Protein AF-W2T3X3-F1 (afdb_monomer_lite)

Radius of gyration: 41.33 Å; chains: 1; bounding box: 92×18×122 Å

pLDDT: mean 85.32, std 13.9, range [44.28, 96.5]

InterPro domains:
  IPR005024 Snf7 family [PF03357] (7-124)
  IPR005024 Snf7 family [PTHR22761] (6-124)

Foldseek 3Di:
DLVVVLVVLVVVLVVLVVVLVVLVVVLVVLVVVLVVCVVVVNNVSSVVSVVVSVVSVVVSVVSVVVSVVSVVVSVVSVVVVVVVVVVVVVVVVVVVVVVVVVVVVVVVVVVVVVVVVVVVVCVVVPPDPPPDDDD

Structure (mmCIF, N/CA/C/O backbone):
data_AF-W2T3X3-F1
#
_entry.id   AF-W2T3X3-F1
#
loop_
_atom_site.group_PDB
_atom_site.id
_atom_site.type_symbol
_atom_site.label_atom_id
_atom_site.label_alt_id
_atom_site.label_comp_id
_atom_site.label_asym_id
_atom_site.label_entity_id
_atom_site.label_seq_id
_atom_site.pdbx_PDB_ins_code
_atom_site.Cartn_x
_atom_site.Cartn_y
_atom_site.Cartn_z
_atom_site.occupancy
_atom_site.B_iso_or_equiv
_atom_site.auth_seq_id
_atom_site.auth_comp_id
_atom_site.auth_asym_id
_atom_site.auth_atom_id
_atom_site.pdbx_PDB_model_num
ATOM 1 N N . MET A 1 1 ? 2.014 8.362 -21.544 1.00 53.38 1 MET A N 1
ATOM 2 C CA . MET A 1 1 ? 1.110 7.358 -20.933 1.00 53.38 1 MET A CA 1
ATOM 3 C C . MET A 1 1 ? 1.641 6.791 -19.617 1.00 53.38 1 MET A C 1
ATOM 5 O O . MET A 1 1 ? 0.876 6.760 -18.663 1.00 53.38 1 MET A O 1
ATOM 9 N N . ASN A 1 2 ? 2.922 6.412 -19.505 1.00 60.88 2 ASN A N 1
ATOM 10 C CA . ASN A 1 2 ? 3.447 5.822 -18.258 1.00 60.88 2 ASN A CA 1
ATOM 11 C C . ASN A 1 2 ? 3.463 6.801 -17.069 1.00 60.88 2 ASN A C 1
ATOM 13 O O . ASN A 1 2 ? 3.025 6.443 -15.981 1.00 60.88 2 ASN A O 1
ATOM 17 N N . SER A 1 3 ? 3.832 8.069 -17.292 1.00 70.62 3 SER A N 1
ATOM 18 C CA . SER A 1 3 ? 3.842 9.089 -16.226 1.00 70.62 3 SER A CA 1
ATOM 19 C C . SER A 1 3 ? 2.449 9.351 -15.625 1.00 70.62 3 SER A C 1
ATOM 21 O O . SER A 1 3 ? 2.300 9.471 -14.411 1.00 70.62 3 SER A O 1
ATOM 23 N N . THR A 1 4 ? 1.389 9.345 -16.440 1.00 81.38 4 THR A N 1
ATOM 24 C CA . THR A 1 4 ? 0.010 9.531 -15.953 1.00 81.38 4 THR A CA 1
ATOM 25 C C . THR A 1 4 ? -0.493 8.336 -15.143 1.00 81.38 4 THR A C 1
ATOM 27 O O . THR A 1 4 ? -1.114 8.535 -14.100 1.00 81.38 4 THR A O 1
ATOM 30 N N . LEU A 1 5 ? -0.189 7.105 -15.570 1.00 81.25 5 LEU A N 1
ATOM 31 C CA . LEU A 1 5 ? -0.546 5.885 -14.833 1.00 81.25 5 LEU A CA 1
ATOM 32 C C . LEU A 1 5 ? 0.182 5.822 -13.483 1.00 81.25 5 LEU A C 1
ATOM 34 O O . LEU A 1 5 ? -0.409 5.530 -12.445 1.00 81.25 5 LEU A O 1
ATOM 38 N N . PHE A 1 6 ? 1.460 6.182 -13.485 1.00 84.94 6 PHE A N 1
ATOM 39 C CA . PHE A 1 6 ? 2.288 6.234 -12.291 1.00 84.94 6 PHE A CA 1
ATOM 40 C C . PHE A 1 6 ? 1.769 7.236 -11.246 1.00 84.94 6 PHE A C 1
ATOM 42 O O . PHE A 1 6 ? 1.681 6.917 -10.057 1.00 84.94 6 PHE A O 1
ATOM 49 N N . GLN A 1 7 ? 1.341 8.427 -11.678 1.00 88.38 7 GLN A N 1
ATOM 50 C CA . GLN A 1 7 ? 0.710 9.414 -10.792 1.00 88.38 7 GLN A CA 1
ATOM 51 C C . GLN A 1 7 ? -0.627 8.922 -10.219 1.00 88.38 7 GLN A C 1
ATOM 53 O O . GLN A 1 7 ? -0.934 9.161 -9.045 1.00 88.38 7 GLN A O 1
ATOM 58 N N . GLN A 1 8 ? -1.418 8.195 -11.013 1.00 89.62 8 GLN A N 1
ATOM 59 C CA . GLN A 1 8 ? -2.670 7.594 -10.551 1.00 89.62 8 GLN A CA 1
ATOM 60 C C . GLN A 1 8 ? -2.423 6.535 -9.468 1.00 89.62 8 GLN A C 1
ATOM 62 O O . GLN A 1 8 ? -3.085 6.574 -8.427 1.00 89.62 8 GLN A O 1
ATOM 67 N N . LEU A 1 9 ? -1.432 5.657 -9.653 1.00 91.62 9 LEU A N 1
ATOM 68 C CA . LEU A 1 9 ? -1.062 4.639 -8.663 1.00 91.62 9 LEU A CA 1
ATOM 69 C C . LEU A 1 9 ? -0.560 5.262 -7.355 1.00 91.62 9 LEU A C 1
ATOM 71 O O . LEU A 1 9 ? -1.013 4.874 -6.277 1.00 91.62 9 LEU A O 1
ATOM 75 N N . LYS A 1 10 ? 0.294 6.293 -7.429 1.00 90.38 10 LYS A N 1
ATOM 76 C CA . LYS A 1 10 ? 0.742 7.045 -6.242 1.00 90.38 10 LYS A CA 1
ATOM 77 C C . LYS A 1 10 ? -0.426 7.688 -5.495 1.00 90.38 10 LYS A C 1
ATOM 79 O O . LYS A 1 10 ? -0.527 7.561 -4.276 1.00 90.38 10 LYS A O 1
ATOM 84 N N . THR A 1 11 ? -1.362 8.294 -6.224 1.00 93.81 11 THR A N 1
ATOM 85 C CA . THR A 1 11 ? -2.580 8.870 -5.636 1.00 93.81 11 THR A CA 1
ATOM 86 C C . THR A 1 11 ? -3.434 7.801 -4.948 1.00 93.81 11 THR A C 1
ATOM 88 O O . THR A 1 11 ? -3.962 8.026 -3.857 1.00 93.81 11 THR A O 1
ATOM 91 N N . GLN A 1 12 ? -3.586 6.627 -5.564 1.00 92.62 12 GLN A N 1
ATOM 92 C CA . GLN A 1 12 ? -4.361 5.522 -5.002 1.00 92.62 12 GLN A CA 1
ATOM 93 C C . GLN A 1 12 ? -3.714 4.965 -3.729 1.00 92.62 12 GLN A C 1
ATOM 95 O O . GLN A 1 12 ? -4.401 4.794 -2.720 1.00 92.62 12 GLN A O 1
ATOM 100 N N . ARG A 1 13 ? -2.391 4.776 -3.740 1.00 93.31 13 ARG A N 1
ATOM 101 C CA . ARG A 1 13 ? -1.593 4.400 -2.568 1.00 93.31 13 ARG A CA 1
ATOM 102 C C . ARG A 1 13 ? -1.813 5.368 -1.406 1.00 93.31 13 ARG A C 1
ATOM 104 O O . ARG A 1 13 ? -2.084 4.947 -0.281 1.00 93.31 13 ARG A O 1
ATOM 111 N N . ASP A 1 14 ? -1.742 6.669 -1.671 1.00 94.19 14 ASP A N 1
ATOM 112 C CA . ASP A 1 14 ? -1.876 7.689 -0.631 1.00 94.19 14 ASP A CA 1
ATOM 113 C C . ASP A 1 14 ? -3.305 7.732 -0.062 1.00 94.19 14 ASP A C 1
ATOM 115 O O . ASP A 1 14 ? -3.491 7.849 1.153 1.00 94.19 14 ASP A O 1
ATOM 119 N N . LYS A 1 15 ? -4.327 7.537 -0.908 1.00 94.50 15 LYS A N 1
ATOM 120 C CA . LYS A 1 15 ? -5.724 7.376 -0.469 1.00 94.50 15 LYS A CA 1
ATOM 121 C C . LYS A 1 15 ? -5.907 6.153 0.428 1.00 94.50 15 LYS A C 1
ATOM 123 O O . LYS A 1 15 ? -6.582 6.255 1.453 1.00 94.50 15 LYS A O 1
ATOM 128 N N . ILE A 1 16 ? -5.288 5.024 0.087 1.00 94.56 16 ILE A N 1
ATOM 129 C CA . ILE A 1 16 ? -5.335 3.802 0.899 1.00 94.56 16 ILE A CA 1
ATOM 130 C C . ILE A 1 16 ? -4.668 4.025 2.260 1.00 94.56 16 ILE A C 1
ATOM 132 O O . ILE A 1 16 ? -5.269 3.728 3.293 1.00 94.56 16 ILE A O 1
ATOM 136 N N . LYS A 1 17 ? -3.483 4.646 2.291 1.00 95.31 17 LYS A N 1
ATOM 137 C CA . LYS A 1 17 ? -2.799 5.012 3.545 1.00 95.31 17 LYS A CA 1
ATOM 138 C C . LYS A 1 17 ? -3.666 5.921 4.420 1.00 95.31 17 LYS A C 1
ATOM 140 O O . LYS A 1 17 ? -3.753 5.719 5.632 1.00 95.31 17 LYS A O 1
ATOM 145 N N . GLN A 1 18 ? -4.352 6.901 3.827 1.00 96.00 18 GLN A N 1
ATOM 146 C CA . GLN A 1 18 ? -5.298 7.742 4.565 1.00 96.00 18 GLN A CA 1
ATOM 147 C C . GLN A 1 18 ? -6.498 6.952 5.099 1.00 96.00 18 GLN A C 1
ATOM 149 O O . GLN A 1 18 ? -6.922 7.188 6.231 1.00 96.00 18 GLN A O 1
ATOM 154 N N . PHE A 1 19 ? -7.052 6.031 4.310 1.00 94.94 19 PHE A N 1
ATOM 155 C CA . PHE A 1 19 ? -8.169 5.188 4.730 1.00 94.94 19 PHE A CA 1
ATOM 156 C C . PHE A 1 19 ? -7.798 4.314 5.934 1.00 94.94 19 PHE A C 1
ATOM 158 O O . PHE A 1 19 ? -8.538 4.318 6.920 1.00 94.94 19 PHE A O 1
ATOM 165 N N . ILE A 1 20 ? -6.632 3.656 5.896 1.00 94.75 20 ILE A N 1
ATOM 166 C CA . ILE A 1 20 ? -6.105 2.847 7.007 1.00 94.75 20 ILE A CA 1
ATOM 167 C C . ILE A 1 20 ? -6.001 3.700 8.277 1.00 94.75 20 ILE A C 1
ATOM 169 O O . ILE A 1 20 ? -6.643 3.383 9.277 1.00 94.75 20 ILE A O 1
ATOM 173 N N . ARG A 1 21 ? -5.327 4.858 8.213 1.00 95.88 21 ARG A N 1
ATOM 174 C CA . ARG A 1 21 ? -5.169 5.763 9.370 1.00 95.88 21 ARG A CA 1
ATOM 175 C C . ARG A 1 21 ? -6.504 6.203 9.976 1.00 95.88 21 ARG A C 1
ATOM 177 O O . ARG A 1 21 ? -6.661 6.275 11.196 1.00 95.88 21 ARG A O 1
ATOM 184 N N . ARG A 1 22 ? -7.495 6.522 9.133 1.00 95.19 22 ARG A N 1
ATOM 185 C CA . ARG A 1 22 ? -8.840 6.905 9.601 1.00 95.19 22 ARG A CA 1
ATOM 186 C C . ARG A 1 22 ? -9.542 5.739 10.300 1.00 95.19 22 ARG A C 1
ATOM 188 O O . ARG A 1 22 ? -10.232 5.969 11.295 1.00 95.19 22 ARG A O 1
ATOM 195 N N . LYS A 1 23 ? -9.377 4.512 9.793 1.00 93.44 23 LYS A N 1
ATOM 196 C CA . LYS A 1 23 ? -9.946 3.293 10.381 1.00 93.44 23 LYS A CA 1
ATOM 197 C C . LYS A 1 23 ? -9.287 2.940 11.711 1.00 93.44 23 LYS A C 1
ATOM 199 O O . LYS A 1 23 ? -10.015 2.740 12.677 1.00 93.44 23 LYS A O 1
ATOM 204 N N . GLU A 1 24 ? -7.962 2.994 11.809 1.00 94.81 24 GLU A N 1
ATOM 205 C CA . GLU A 1 24 ? -7.227 2.780 13.066 1.00 94.81 24 GLU A CA 1
ATOM 206 C C . GLU A 1 24 ? -7.684 3.759 14.158 1.00 94.81 24 GLU A C 1
ATOM 208 O O . GLU A 1 24 ? -8.055 3.353 15.259 1.00 94.81 24 GLU A O 1
ATOM 213 N N . LYS A 1 25 ? -7.802 5.054 13.828 1.00 95.06 25 LYS A N 1
ATOM 214 C CA . LYS A 1 25 ? -8.336 6.068 14.757 1.00 95.06 25 LYS A CA 1
ATOM 215 C C . LYS A 1 25 ? -9.793 5.808 15.165 1.00 95.06 25 LYS A C 1
ATOM 217 O O . LYS A 1 25 ? -10.240 6.252 16.224 1.00 95.06 25 LYS A O 1
ATOM 222 N N . CYS A 1 26 ? -10.588 5.164 14.313 1.00 92.31 26 CYS A N 1
ATOM 223 C CA . CYS A 1 26 ? -11.942 4.741 14.670 1.00 92.31 26 CYS A CA 1
ATOM 224 C C . CYS A 1 26 ? -11.910 3.558 15.646 1.00 92.31 26 CYS A C 1
ATOM 226 O O . CYS A 1 26 ? -12.612 3.592 16.653 1.00 92.31 26 CYS A O 1
ATOM 228 N N . MET A 1 27 ? -11.060 2.564 15.386 1.00 94.06 27 MET A N 1
ATOM 229 C CA . MET A 1 27 ? -10.904 1.385 16.237 1.00 94.06 27 MET A CA 1
ATOM 230 C C . MET A 1 27 ? -10.4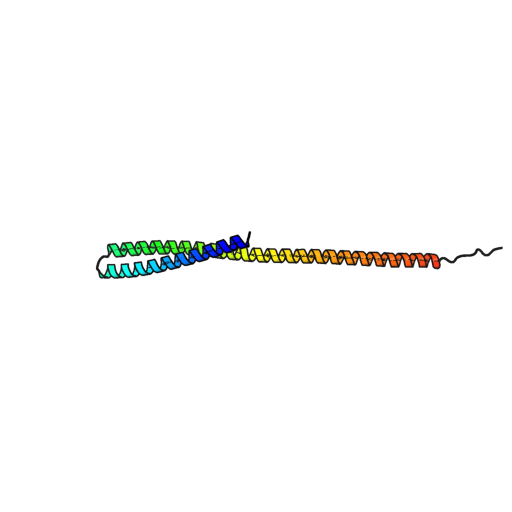12 1.719 17.646 1.00 94.06 27 MET A C 1
ATOM 232 O O . MET A 1 27 ? -10.903 1.126 18.604 1.00 94.06 27 MET A O 1
ATOM 236 N N . GLU A 1 28 ? -9.486 2.670 17.800 1.00 93.19 28 GLU A N 1
ATOM 237 C CA . GLU A 1 28 ? -9.037 3.090 19.137 1.00 93.19 28 GLU A CA 1
ATOM 238 C C . GLU A 1 28 ? -10.178 3.734 19.941 1.00 93.19 28 GLU A C 1
ATOM 240 O O . GLU A 1 28 ? -10.388 3.388 21.103 1.00 93.19 28 GLU A O 1
ATOM 245 N N . ARG A 1 29 ? -11.020 4.558 19.302 1.00 92.75 29 ARG A N 1
ATOM 246 C CA . ARG A 1 29 ? -12.229 5.105 19.947 1.00 92.75 29 ARG A CA 1
ATOM 247 C C . ARG A 1 29 ? -13.227 4.012 20.332 1.00 92.75 29 ARG A C 1
ATOM 249 O O . ARG A 1 29 ? -13.785 4.036 21.426 1.00 92.75 29 ARG A O 1
ATOM 256 N N . GLU A 1 30 ? -13.446 3.029 19.458 1.00 91.50 30 GLU A N 1
ATOM 257 C CA . GLU A 1 30 ? -14.312 1.877 19.756 1.00 91.50 30 GLU A CA 1
ATOM 258 C C . GLU A 1 30 ? -13.768 1.040 20.924 1.00 91.50 30 GLU A C 1
ATOM 260 O O . GLU A 1 30 ? -14.545 0.543 21.741 1.00 91.50 30 GLU A O 1
ATOM 265 N N . ARG A 1 31 ? -12.441 0.926 21.049 1.00 92.00 31 ARG A N 1
ATOM 266 C CA . ARG A 1 31 ? -11.768 0.238 22.157 1.00 92.00 31 ARG A CA 1
ATOM 267 C C . ARG A 1 31 ? -11.965 0.963 23.486 1.00 92.00 31 ARG A C 1
ATOM 269 O O . ARG A 1 31 ? -12.235 0.310 24.495 1.00 92.00 31 ARG A O 1
ATOM 276 N N . GLU A 1 32 ? -11.842 2.285 23.504 1.00 94.69 32 GLU A N 1
ATOM 277 C CA . GLU A 1 32 ? -12.102 3.104 24.694 1.00 94.69 32 GLU A CA 1
ATOM 278 C C . GLU A 1 32 ? -13.564 3.006 25.138 1.00 94.69 32 GLU A C 1
ATOM 280 O O . GLU A 1 32 ? -13.834 2.735 26.310 1.00 94.69 32 GLU A O 1
ATOM 285 N N . LEU A 1 33 ? -14.502 3.109 24.192 1.00 94.06 33 LEU A N 1
ATOM 286 C CA . LEU A 1 33 ? -15.932 2.925 24.451 1.00 94.06 33 LEU A CA 1
ATOM 287 C C . LEU A 1 33 ? -16.239 1.521 24.985 1.00 94.06 33 LEU A C 1
ATOM 289 O O . LEU A 1 33 ? -16.987 1.375 25.950 1.00 94.06 33 LEU A O 1
ATOM 293 N N . ALA A 1 34 ? -15.632 0.475 24.417 1.00 93.44 34 ALA A N 1
ATOM 294 C CA . ALA A 1 34 ? -15.796 -0.887 24.918 1.00 93.44 34 ALA A CA 1
ATOM 295 C C . ALA A 1 34 ? -15.294 -1.027 26.366 1.00 93.44 34 ALA A C 1
ATOM 297 O O . ALA A 1 34 ? -15.962 -1.660 27.182 1.00 93.44 34 ALA A O 1
ATOM 298 N N . ARG A 1 35 ? -14.164 -0.394 26.721 1.00 94.50 35 ARG A N 1
ATOM 299 C CA . ARG A 1 35 ? -13.659 -0.370 28.108 1.00 94.50 35 ARG A CA 1
ATOM 300 C C . ARG A 1 35 ? -14.628 0.331 29.061 1.00 94.50 35 ARG A C 1
ATOM 302 O O . ARG A 1 35 ? -14.831 -0.165 30.166 1.00 94.50 35 ARG A O 1
ATOM 309 N N . GLN A 1 36 ? -15.219 1.454 28.654 1.00 95.31 36 GLN A N 1
ATOM 310 C CA . GLN A 1 36 ? -16.218 2.169 29.459 1.00 95.31 36 GLN A CA 1
ATOM 311 C C . GLN A 1 36 ? -17.471 1.312 29.679 1.00 95.31 36 GLN A C 1
ATOM 313 O O . GLN A 1 36 ? -17.892 1.123 30.815 1.00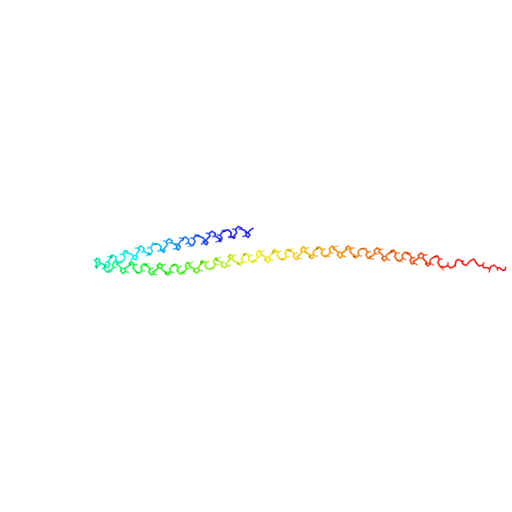 95.31 36 GLN A O 1
ATOM 318 N N . LEU A 1 37 ? -17.990 0.680 28.623 1.00 94.62 37 LEU A N 1
ATOM 319 C CA . LEU A 1 37 ? -19.167 -0.189 28.711 1.00 94.62 37 LEU A CA 1
ATOM 320 C C . LEU A 1 37 ? -18.956 -1.406 29.621 1.00 94.62 37 LEU A C 1
ATOM 322 O O . LEU A 1 37 ? -19.893 -1.829 30.294 1.00 94.62 37 LEU A O 1
ATOM 326 N N . ILE A 1 38 ? -17.740 -1.959 29.671 1.00 94.12 38 ILE A N 1
ATOM 327 C CA . ILE A 1 38 ? -17.400 -3.035 30.614 1.00 94.12 38 ILE A CA 1
ATOM 328 C C . ILE A 1 38 ? -17.473 -2.527 32.058 1.00 94.12 38 ILE A C 1
ATOM 330 O O . ILE A 1 38 ? -18.033 -3.219 32.906 1.00 94.12 38 ILE A O 1
ATOM 334 N N . LYS A 1 39 ? -16.953 -1.321 32.334 1.00 95.06 39 LYS A N 1
ATOM 335 C CA . LYS A 1 39 ? -17.023 -0.696 33.667 1.00 95.06 39 LYS A CA 1
ATOM 336 C C . LYS A 1 39 ? -18.464 -0.394 34.089 1.00 95.06 39 LYS A C 1
ATOM 338 O O . LYS A 1 39 ? -18.800 -0.569 35.250 1.00 95.06 39 LYS A O 1
ATOM 343 N N . GLU A 1 40 ? -19.317 -0.012 33.141 1.00 95.31 40 GLU A N 1
ATOM 344 C CA . GLU A 1 40 ? -20.758 0.204 33.346 1.00 95.31 40 GLU A CA 1
ATOM 345 C C . GLU A 1 40 ? -21.571 -1.104 33.468 1.00 95.31 40 GLU A C 1
ATOM 347 O O . GLU A 1 40 ? -22.794 -1.062 33.563 1.00 95.31 40 GLU A O 1
ATOM 352 N N . GLY A 1 41 ? -20.937 -2.282 33.398 1.00 94.56 41 GLY A N 1
ATOM 353 C CA . GLY A 1 41 ? -21.622 -3.580 33.464 1.00 94.56 41 GLY A CA 1
ATOM 354 C C . GLY A 1 41 ? -22.376 -3.979 32.187 1.00 94.56 41 GLY A C 1
ATOM 355 O O . GLY A 1 41 ? -22.983 -5.047 32.128 1.00 94.56 41 GLY A O 1
ATOM 356 N N . ARG A 1 42 ? -22.301 -3.178 31.118 1.00 95.56 42 ARG A N 1
ATOM 357 C CA . ARG A 1 42 ? -23.013 -3.373 29.841 1.00 95.56 42 ARG A CA 1
ATOM 358 C C . ARG A 1 42 ? -22.235 -4.292 28.891 1.00 95.56 42 ARG A C 1
ATOM 360 O O . ARG A 1 42 ? -21.834 -3.893 27.792 1.00 95.56 42 ARG A O 1
ATOM 367 N N . LYS A 1 43 ? -22.036 -5.542 29.318 1.00 93.44 43 LYS A N 1
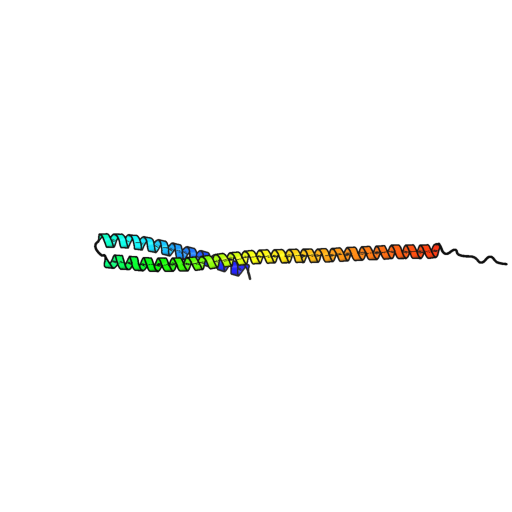ATOM 368 C CA . LYS A 1 43 ? -21.186 -6.542 28.643 1.00 93.44 43 LYS A CA 1
ATOM 369 C C . LYS A 1 43 ? -21.604 -6.845 27.199 1.00 93.44 43 LYS A C 1
ATOM 371 O O . LYS A 1 43 ? -20.733 -6.908 26.335 1.00 93.44 43 LYS A O 1
ATOM 376 N N . ASP A 1 44 ? -22.900 -6.941 26.902 1.00 94.25 44 ASP A N 1
ATOM 377 C CA . ASP A 1 44 ? -23.376 -7.267 25.544 1.00 94.25 44 ASP A CA 1
ATOM 378 C C . ASP A 1 44 ? -23.011 -6.188 24.518 1.00 94.25 44 ASP A C 1
ATOM 380 O O . ASP A 1 44 ? -22.558 -6.479 23.408 1.00 94.25 44 ASP A O 1
ATOM 384 N N . ARG A 1 45 ? -23.139 -4.913 24.911 1.00 92.94 45 ARG A N 1
ATOM 385 C CA . ARG A 1 45 ? -22.764 -3.777 24.056 1.00 92.94 45 ARG A CA 1
ATOM 386 C C . ARG A 1 45 ? -21.247 -3.700 23.873 1.00 92.94 45 ARG A C 1
ATOM 388 O O . ARG A 1 45 ? -20.789 -3.410 22.769 1.00 92.94 45 ARG A O 1
ATOM 395 N N . ALA A 1 46 ? -20.471 -4.008 24.913 1.00 94.06 46 ALA A N 1
ATOM 396 C CA . ALA A 1 46 ? -19.018 -4.102 24.798 1.00 94.06 46 ALA A CA 1
ATOM 397 C C . ALA A 1 46 ? -18.592 -5.234 23.846 1.00 94.06 46 ALA A C 1
ATOM 399 O O . ALA A 1 46 ? -17.746 -5.019 22.979 1.00 94.06 46 ALA A O 1
ATOM 400 N N . LEU A 1 47 ? -19.217 -6.413 23.942 1.00 94.81 47 LEU A N 1
ATOM 401 C CA . LEU A 1 47 ? -18.935 -7.547 23.060 1.00 94.81 47 LEU A CA 1
ATOM 402 C C . LEU A 1 47 ? -19.222 -7.212 21.591 1.00 94.81 47 LEU A C 1
ATOM 404 O O . LEU A 1 47 ? -18.432 -7.567 20.715 1.00 94.81 47 LEU A O 1
ATOM 408 N N . LEU A 1 48 ? -20.318 -6.501 21.312 1.00 94.69 48 LEU A N 1
ATOM 409 C CA . LEU A 1 48 ? -20.652 -6.057 19.958 1.00 94.69 48 LEU A CA 1
ATOM 410 C C . LEU A 1 48 ? -19.573 -5.128 19.378 1.00 94.69 48 LEU A C 1
ATOM 412 O O . LEU A 1 48 ? -19.159 -5.316 18.233 1.00 94.69 48 LEU A O 1
ATOM 416 N N . LEU A 1 49 ? -19.074 -4.168 20.166 1.00 93.44 49 LEU A N 1
ATOM 417 C CA . LEU A 1 49 ? -17.979 -3.288 19.742 1.00 93.44 49 LEU A CA 1
ATOM 418 C C . LEU A 1 49 ? -16.683 -4.061 19.487 1.00 93.44 49 LEU A C 1
ATOM 420 O O . LEU A 1 49 ? -16.006 -3.803 18.498 1.00 93.44 49 LEU A O 1
ATOM 424 N N . LEU A 1 50 ? -16.354 -5.047 20.324 1.00 92.44 50 LEU A N 1
ATOM 425 C CA . LEU A 1 50 ? -15.166 -5.880 20.120 1.00 92.44 50 LEU A CA 1
ATOM 426 C C . LEU A 1 50 ? -15.277 -6.746 18.854 1.00 92.44 50 LEU A C 1
ATOM 428 O O . LEU A 1 50 ? -14.302 -6.874 18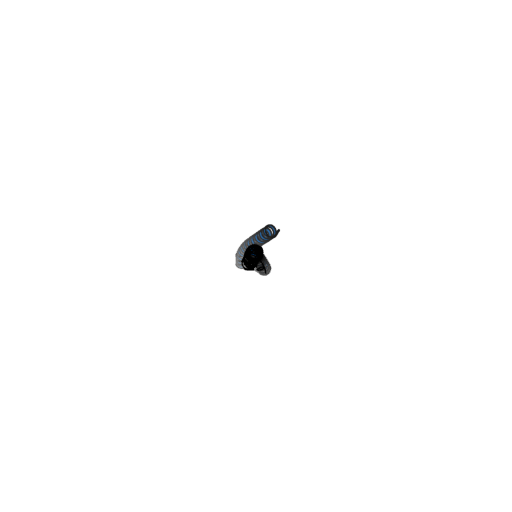.114 1.00 92.44 50 LEU A O 1
ATOM 432 N N . LYS A 1 51 ? -16.466 -7.284 18.548 1.00 94.50 51 LYS A N 1
ATOM 433 C CA . LYS A 1 51 ? -16.726 -7.985 17.276 1.00 94.50 51 LYS A CA 1
ATOM 434 C C . LYS A 1 51 ? -16.574 -7.046 16.078 1.00 94.50 51 LYS A C 1
ATOM 436 O O . LYS A 1 51 ? -15.935 -7.411 15.093 1.00 94.50 51 LYS A O 1
ATOM 441 N N . LYS A 1 52 ? -17.110 -5.824 16.179 1.00 93.38 52 LYS A N 1
ATOM 442 C CA . LYS A 1 52 ? -16.954 -4.783 15.155 1.00 93.38 52 LYS A CA 1
ATOM 443 C C . LYS A 1 52 ? -15.478 -4.429 14.938 1.00 93.38 52 LYS A C 1
ATOM 445 O O . LYS A 1 52 ? -15.049 -4.352 13.789 1.00 93.38 52 LYS A O 1
ATOM 450 N N . LYS A 1 53 ? -14.699 -4.295 16.015 1.00 92.50 53 LYS A N 1
ATOM 451 C CA . LYS A 1 53 ? -13.250 -4.058 15.958 1.00 92.50 53 LYS A CA 1
ATOM 452 C C . LYS A 1 53 ? -12.525 -5.181 15.217 1.00 92.50 53 LYS A C 1
ATOM 454 O O . LYS A 1 53 ? -11.779 -4.895 14.291 1.00 92.50 53 LYS A O 1
ATOM 459 N N . ARG A 1 54 ? -12.801 -6.447 15.552 1.00 93.88 54 ARG A N 1
ATOM 460 C CA . ARG A 1 54 ? -12.187 -7.606 14.878 1.00 93.88 54 ARG A CA 1
ATOM 461 C C . ARG A 1 54 ? -12.481 -7.635 13.376 1.00 93.88 54 ARG A C 1
ATOM 463 O O . ARG A 1 54 ? -11.612 -7.955 12.575 1.00 93.88 54 ARG A O 1
ATOM 470 N N . TYR A 1 55 ? -13.700 -7.277 12.976 1.00 94.44 55 TYR A N 1
ATOM 471 C CA . TYR A 1 55 ? -14.028 -7.134 11.558 1.00 94.44 55 TYR A CA 1
ATOM 472 C C . TYR A 1 55 ? -13.215 -6.012 10.891 1.00 94.44 55 TYR A C 1
ATOM 474 O O . TYR A 1 55 ? -12.703 -6.194 9.790 1.00 94.44 55 TYR A O 1
ATOM 482 N N . GLN A 1 56 ? -13.060 -4.864 11.558 1.00 93.62 56 GLN A N 1
ATOM 483 C CA . GLN A 1 56 ? -12.253 -3.755 11.040 1.00 93.62 56 GLN A CA 1
ATOM 484 C C . GLN A 1 56 ? -10.765 -4.115 10.922 1.00 93.62 56 GLN A C 1
ATOM 486 O O . GLN A 1 56 ? -10.150 -3.724 9.935 1.00 93.62 56 GLN A O 1
ATOM 491 N N . GLU A 1 57 ? -10.216 -4.899 11.855 1.00 94.19 57 GLU A N 1
ATOM 492 C CA . GLU A 1 57 ? -8.847 -5.436 11.779 1.00 94.19 57 GLU A CA 1
ATOM 493 C C . GLU A 1 57 ? -8.644 -6.261 10.504 1.00 94.19 57 GLU A C 1
ATOM 495 O O . GLU A 1 57 ? -7.719 -5.988 9.743 1.00 94.19 57 GLU A O 1
ATOM 500 N N . ASN A 1 58 ? -9.564 -7.185 10.205 1.00 95.62 58 ASN A N 1
ATOM 501 C CA . ASN A 1 58 ? -9.507 -7.978 8.971 1.00 95.62 58 ASN A CA 1
ATOM 502 C C . ASN A 1 58 ? -9.573 -7.099 7.712 1.00 95.62 58 ASN A C 1
ATOM 504 O O . ASN A 1 58 ? -8.866 -7.345 6.737 1.00 95.62 58 ASN A O 1
ATOM 508 N N . VAL A 1 59 ? -10.417 -6.061 7.718 1.00 94.62 59 VAL A N 1
ATOM 509 C CA . VAL A 1 59 ? -10.507 -5.117 6.593 1.00 94.62 59 VAL A CA 1
ATOM 510 C C . VAL A 1 59 ? -9.196 -4.349 6.421 1.00 94.62 59 VAL A C 1
ATOM 512 O O . VAL A 1 59 ? -8.739 -4.182 5.290 1.00 94.62 59 VAL A O 1
ATOM 515 N N . ILE A 1 60 ? -8.566 -3.897 7.511 1.00 95.69 60 ILE A N 1
ATOM 516 C CA . ILE A 1 60 ? -7.258 -3.230 7.456 1.00 95.69 60 ILE A CA 1
ATOM 517 C C . ILE A 1 60 ? -6.199 -4.181 6.900 1.00 95.69 60 ILE A C 1
ATOM 519 O O . ILE A 1 60 ? -5.457 -3.782 6.010 1.00 95.69 60 ILE A O 1
ATOM 523 N N . GLU A 1 61 ? -6.169 -5.437 7.345 1.00 96.12 61 GLU A N 1
ATOM 524 C CA . GLU A 1 61 ? -5.215 -6.434 6.852 1.00 96.12 61 GLU A CA 1
ATOM 525 C C . GLU A 1 61 ? -5.358 -6.663 5.339 1.00 96.12 61 GLU A C 1
ATOM 527 O O . GLU A 1 61 ? -4.377 -6.615 4.598 1.00 96.12 61 GLU A O 1
ATOM 532 N N . GLN A 1 62 ? -6.588 -6.833 4.846 1.00 95.62 62 GLN A N 1
ATOM 533 C CA . GLN A 1 62 ? -6.851 -6.938 3.407 1.00 95.62 62 GLN A CA 1
ATOM 534 C C . GLN A 1 62 ? -6.419 -5.675 2.653 1.00 95.62 62 GLN A C 1
ATOM 536 O O . GLN A 1 62 ? -5.849 -5.758 1.565 1.00 95.62 62 GLN A O 1
ATOM 541 N N . THR A 1 63 ? -6.657 -4.504 3.243 1.00 94.62 63 THR A N 1
ATOM 542 C CA . THR A 1 63 ? -6.277 -3.217 2.653 1.00 94.62 63 THR A CA 1
ATOM 543 C C . THR A 1 63 ? -4.754 -3.044 2.596 1.00 94.62 63 THR A C 1
ATOM 545 O O . THR A 1 63 ? -4.238 -2.510 1.618 1.00 94.62 63 THR A O 1
ATOM 548 N N . LEU A 1 64 ? -4.016 -3.531 3.598 1.00 94.81 64 LEU A N 1
ATOM 549 C CA . LEU A 1 64 ? -2.551 -3.538 3.599 1.00 94.81 64 LEU A CA 1
ATOM 550 C C . LEU A 1 64 ? -1.995 -4.423 2.477 1.00 94.81 64 LEU A C 1
ATOM 552 O O . LEU A 1 64 ? -1.083 -4.008 1.773 1.00 94.81 64 LEU A O 1
ATOM 556 N N . ARG A 1 65 ? -2.605 -5.584 2.212 1.00 95.94 65 ARG A N 1
ATOM 557 C CA . ARG A 1 65 ? -2.213 -6.424 1.064 1.00 95.94 65 ARG A CA 1
ATOM 558 C C . ARG A 1 65 ? -2.433 -5.715 -0.277 1.00 95.94 65 ARG A C 1
ATOM 560 O O . ARG A 1 65 ? -1.626 -5.848 -1.191 1.00 95.94 65 ARG A O 1
ATOM 567 N N . GLN A 1 66 ? -3.520 -4.952 -0.409 1.00 92.12 66 GLN A N 1
ATOM 568 C CA . GLN A 1 66 ? -3.755 -4.128 -1.602 1.00 92.12 66 GLN A CA 1
ATOM 569 C C . GLN A 1 66 ? -2.716 -3.010 -1.736 1.00 92.12 66 GLN A C 1
ATOM 571 O O . GLN A 1 66 ? -2.305 -2.696 -2.852 1.00 92.12 66 GLN A O 1
ATOM 576 N N . LEU A 1 67 ? -2.289 -2.426 -0.613 1.00 94.69 67 LEU A N 1
ATOM 577 C CA . LEU A 1 67 ? -1.240 -1.414 -0.588 1.00 94.69 67 LEU A CA 1
ATOM 578 C C . LEU A 1 67 ? 0.091 -1.981 -1.096 1.00 94.69 67 LEU A C 1
ATOM 580 O O . LEU A 1 67 ? 0.677 -1.385 -1.994 1.00 94.69 67 LEU A O 1
ATOM 584 N N . ASP A 1 68 ? 0.496 -3.157 -0.608 1.00 95.38 68 ASP A N 1
ATOM 585 C CA . ASP A 1 68 ? 1.710 -3.848 -1.062 1.00 95.38 68 ASP A CA 1
ATOM 586 C C . ASP A 1 68 ? 1.684 -4.119 -2.571 1.00 95.38 68 ASP A C 1
ATOM 588 O O . ASP A 1 68 ? 2.685 -3.933 -3.261 1.00 95.38 68 ASP A O 1
ATOM 592 N N . ASN A 1 69 ? 0.531 -4.525 -3.110 1.00 94.06 69 ASN A N 1
ATOM 593 C CA . ASN A 1 69 ? 0.383 -4.741 -4.550 1.00 94.06 69 ASN A CA 1
ATOM 594 C C . ASN A 1 69 ? 0.580 -3.446 -5.348 1.00 94.06 69 ASN A C 1
ATOM 596 O O . ASN A 1 69 ? 1.206 -3.469 -6.405 1.00 94.06 69 ASN A O 1
ATOM 600 N N . ILE A 1 70 ? 0.062 -2.316 -4.857 1.00 93.31 70 ILE A N 1
ATOM 601 C CA . ILE A 1 70 ? 0.258 -1.018 -5.513 1.00 93.31 70 ILE A CA 1
ATOM 602 C C . ILE A 1 70 ? 1.717 -0.586 -5.434 1.00 93.31 70 ILE A C 1
ATOM 604 O O . ILE A 1 70 ? 2.252 -0.133 -6.442 1.00 93.31 70 ILE A O 1
ATOM 608 N N . ASP A 1 71 ? 2.369 -0.751 -4.284 1.00 91.75 71 ASP A N 1
ATOM 609 C CA . ASP A 1 71 ? 3.785 -0.412 -4.140 1.00 91.75 71 ASP A CA 1
ATOM 610 C C . ASP A 1 71 ? 4.659 -1.262 -5.086 1.00 91.75 71 ASP A C 1
ATOM 612 O O . ASP A 1 71 ? 5.540 -0.714 -5.746 1.00 91.75 71 ASP A O 1
ATOM 616 N N . ARG A 1 72 ? 4.349 -2.555 -5.278 1.00 93.88 72 ARG A N 1
ATOM 617 C CA . ARG A 1 72 ? 5.006 -3.390 -6.305 1.00 93.88 72 ARG A CA 1
ATOM 618 C C . ARG A 1 72 ? 4.787 -2.867 -7.723 1.00 93.88 72 ARG A C 1
ATOM 620 O O . ARG A 1 72 ? 5.759 -2.665 -8.436 1.00 93.88 72 ARG A O 1
ATOM 627 N N . MET A 1 73 ? 3.545 -2.569 -8.112 1.00 91.88 73 MET A N 1
ATOM 628 C CA . MET A 1 73 ? 3.255 -2.028 -9.451 1.00 91.88 73 MET A CA 1
ATOM 629 C C . MET A 1 73 ? 3.973 -0.697 -9.715 1.00 91.88 73 MET A C 1
ATOM 631 O O . MET A 1 73 ? 4.409 -0.438 -10.833 1.00 91.88 73 MET A O 1
ATOM 635 N N . VAL A 1 74 ? 4.091 0.158 -8.695 1.00 90.75 74 VAL A N 1
ATOM 636 C CA . VAL A 1 74 ? 4.847 1.416 -8.779 1.00 90.75 74 VAL A CA 1
ATOM 637 C C . VAL A 1 74 ? 6.325 1.128 -9.046 1.00 90.75 74 VAL A C 1
ATOM 639 O O . VAL A 1 74 ? 6.887 1.731 -9.958 1.00 90.75 74 VAL A O 1
ATOM 642 N N . HIS A 1 75 ? 6.929 0.190 -8.314 1.00 90.81 75 HIS A N 1
ATOM 643 C CA . HIS A 1 75 ? 8.324 -0.206 -8.518 1.00 90.81 75 HIS A CA 1
ATOM 644 C C . HIS A 1 75 ? 8.574 -0.856 -9.881 1.00 90.81 75 HIS A C 1
ATOM 646 O O . HIS A 1 75 ? 9.545 -0.508 -10.551 1.00 90.81 75 HIS A O 1
ATOM 652 N N . ASP A 1 76 ? 7.690 -1.748 -10.327 1.00 91.94 76 ASP A N 1
ATOM 653 C CA . ASP A 1 76 ? 7.813 -2.410 -11.628 1.00 91.94 76 ASP A CA 1
ATOM 654 C C . ASP A 1 76 ? 7.762 -1.391 -12.776 1.00 91.94 76 ASP A C 1
ATOM 656 O O . ASP A 1 76 ? 8.532 -1.483 -13.732 1.00 91.94 76 ASP A O 1
ATOM 660 N N . LEU A 1 77 ? 6.900 -0.372 -12.667 1.00 90.44 77 LEU A N 1
ATOM 661 C CA . LEU A 1 77 ? 6.829 0.714 -13.647 1.00 90.44 77 LEU A CA 1
ATOM 662 C C . LEU A 1 77 ? 8.074 1.608 -13.631 1.00 90.44 77 LEU A C 1
ATOM 664 O O . LEU A 1 77 ? 8.555 1.976 -14.702 1.00 90.44 77 LEU A O 1
ATOM 668 N N . GLU A 1 78 ? 8.606 1.947 -12.451 1.00 88.56 78 GLU A N 1
ATOM 669 C CA . GLU A 1 78 ? 9.869 2.698 -12.330 1.00 88.56 78 GLU A CA 1
ATOM 670 C C . GLU A 1 78 ? 11.015 1.932 -12.994 1.00 88.56 78 GLU A C 1
ATOM 672 O O . GLU A 1 78 ? 11.806 2.500 -13.749 1.00 88.56 78 GLU A O 1
ATOM 677 N N . PHE A 1 79 ? 11.078 0.624 -12.755 1.00 91.62 79 PHE A N 1
ATOM 678 C CA . PHE A 1 79 ? 12.098 -0.228 -13.339 1.00 91.62 79 PHE A CA 1
ATOM 679 C C . PHE A 1 79 ? 11.952 -0.347 -14.859 1.00 91.62 79 PHE A C 1
ATOM 681 O O . PHE A 1 79 ? 12.937 -0.176 -15.579 1.00 91.62 79 PHE A O 1
ATOM 688 N N . ALA A 1 80 ? 10.735 -0.559 -15.364 1.00 90.62 80 ALA A N 1
ATOM 689 C CA . ALA A 1 80 ? 10.465 -0.605 -16.799 1.00 90.62 80 ALA A CA 1
ATOM 690 C C . ALA A 1 80 ? 10.847 0.711 -17.500 1.00 90.62 80 ALA A C 1
ATOM 692 O O . ALA A 1 80 ? 11.395 0.690 -18.602 1.00 90.62 80 ALA A O 1
ATOM 693 N N . GLU A 1 81 ? 10.618 1.860 -16.855 1.00 90.00 81 GLU A N 1
ATOM 694 C CA . GLU A 1 81 ? 11.038 3.161 -17.384 1.00 90.00 81 GLU A CA 1
ATOM 695 C C . GLU A 1 81 ? 12.569 3.276 -17.473 1.00 90.00 81 GLU A C 1
ATOM 697 O O . GLU A 1 81 ? 13.098 3.754 -18.479 1.00 90.00 81 GLU A O 1
ATOM 702 N N . ILE A 1 82 ? 13.303 2.795 -16.463 1.00 92.00 82 ILE A N 1
ATOM 703 C CA . ILE A 1 82 ? 14.773 2.750 -16.494 1.00 92.00 82 ILE A CA 1
ATOM 704 C C . ILE A 1 82 ? 15.260 1.824 -17.613 1.00 92.00 82 ILE A C 1
ATOM 706 O O . ILE A 1 82 ? 16.126 2.215 -18.396 1.00 92.00 82 ILE A O 1
ATOM 710 N N . GLN A 1 83 ? 14.691 0.622 -17.724 1.00 92.50 83 GLN A N 1
ATOM 711 C CA . GLN A 1 83 ? 15.044 -0.331 -18.778 1.00 92.50 83 GLN A CA 1
ATOM 712 C C . GLN A 1 83 ? 14.830 0.263 -20.170 1.00 92.50 83 GLN A C 1
ATOM 714 O O . GLN A 1 83 ? 15.706 0.145 -21.027 1.00 92.50 83 GLN A O 1
ATOM 719 N N . GLN A 1 84 ? 13.707 0.955 -20.383 1.00 93.56 84 GLN A N 1
ATOM 720 C CA . GLN A 1 84 ? 13.426 1.633 -21.644 1.00 93.56 84 GLN A CA 1
ATOM 721 C C . GLN A 1 84 ? 14.513 2.661 -21.982 1.00 93.56 84 GLN A C 1
ATOM 723 O O . GLN A 1 84 ? 15.030 2.655 -23.099 1.00 93.56 84 GLN A O 1
ATOM 728 N N . ARG A 1 85 ? 14.913 3.496 -21.013 1.00 93.56 85 ARG A N 1
ATOM 729 C CA . ARG A 1 85 ? 15.979 4.494 -21.207 1.00 93.56 85 ARG A CA 1
ATOM 730 C C . ARG A 1 85 ? 17.324 3.852 -21.546 1.00 93.56 85 ARG A C 1
ATOM 732 O O . ARG A 1 85 ? 18.035 4.359 -22.409 1.00 93.56 85 ARG A O 1
ATOM 739 N N . VAL A 1 86 ? 17.673 2.739 -20.898 1.00 95.44 86 VAL A N 1
ATOM 740 C CA . VAL A 1 86 ? 18.914 1.999 -21.190 1.00 95.44 86 VAL A CA 1
ATOM 741 C C . VAL A 1 86 ? 18.901 1.463 -22.620 1.00 95.44 86 VAL A C 1
ATOM 743 O O . VAL A 1 86 ? 19.863 1.670 -23.355 1.00 95.44 86 VAL A O 1
ATOM 746 N N . VAL A 1 87 ? 17.808 0.819 -23.039 1.00 95.75 87 VAL A N 1
ATOM 747 C CA . VAL A 1 87 ? 17.666 0.287 -24.405 1.00 95.75 87 VAL A CA 1
ATOM 748 C C . VAL A 1 87 ? 17.757 1.405 -25.442 1.00 95.75 87 VAL A C 1
ATOM 750 O O . VAL A 1 87 ? 18.432 1.252 -26.459 1.00 95.75 87 VAL A O 1
ATOM 753 N N . GLU A 1 88 ? 17.121 2.545 -25.181 1.00 95.56 88 GLU A N 1
ATOM 754 C CA . GLU A 1 88 ? 17.169 3.701 -26.073 1.00 95.56 88 GLU A CA 1
ATOM 755 C C . GLU A 1 88 ? 18.581 4.298 -26.170 1.00 95.56 88 GLU A C 1
ATOM 757 O O . GLU A 1 88 ? 19.048 4.582 -27.273 1.00 95.56 88 GLU A O 1
ATOM 762 N N . GLY A 1 89 ? 19.310 4.385 -25.052 1.00 95.75 89 GLY A N 1
ATOM 763 C CA . GLY A 1 89 ? 20.715 4.798 -25.035 1.00 95.75 89 GLY A CA 1
ATOM 764 C C . GLY A 1 89 ? 21.633 3.843 -25.806 1.00 95.75 89 GLY A C 1
ATOM 765 O O . GLY A 1 89 ? 22.452 4.288 -26.609 1.00 95.75 89 GLY A O 1
ATOM 766 N N . LEU A 1 90 ? 21.462 2.527 -25.635 1.00 96.50 90 LEU A N 1
ATOM 767 C CA . LEU A 1 90 ? 22.211 1.518 -26.395 1.00 96.50 90 LEU A CA 1
ATOM 768 C C . LEU A 1 90 ? 21.923 1.606 -27.895 1.00 96.50 90 LEU A C 1
ATOM 770 O O . LEU A 1 90 ? 22.838 1.490 -28.709 1.00 96.50 90 LEU A O 1
ATOM 774 N N . ARG A 1 91 ? 20.661 1.839 -28.270 1.00 95.38 91 ARG A N 1
ATOM 775 C CA . ARG A 1 91 ? 20.272 2.027 -29.668 1.00 95.38 91 ARG A CA 1
ATOM 776 C C . ARG A 1 91 ? 20.949 3.260 -30.267 1.00 95.38 91 ARG A C 1
ATOM 778 O O . ARG A 1 91 ? 21.536 3.152 -31.338 1.00 95.38 91 ARG A O 1
ATOM 785 N N . GLN A 1 92 ? 20.912 4.397 -29.572 1.00 95.50 92 GLN A N 1
ATOM 786 C CA . GLN A 1 92 ? 21.586 5.620 -30.020 1.00 95.50 92 GLN A CA 1
ATOM 787 C C . GLN A 1 92 ? 23.103 5.417 -30.153 1.00 95.50 92 GLN A C 1
ATOM 789 O O . GLN A 1 92 ? 23.690 5.849 -31.143 1.00 95.50 92 GLN A O 1
ATOM 794 N N . GLY A 1 93 ? 23.728 4.710 -29.205 1.00 93.81 93 GLY A N 1
ATOM 795 C CA . GLY A 1 93 ? 25.144 4.347 -29.278 1.00 93.81 93 GLY A CA 1
ATOM 796 C C . GLY A 1 93 ? 25.471 3.462 -30.484 1.00 93.81 93 GLY A C 1
ATOM 797 O O . GLY A 1 93 ? 26.422 3.739 -31.207 1.00 93.81 93 GLY A O 1
ATOM 798 N N . ASN A 1 94 ? 24.652 2.444 -30.758 1.00 94.38 94 ASN A N 1
ATOM 799 C CA . ASN A 1 94 ? 24.804 1.589 -31.939 1.00 94.38 94 ASN A CA 1
ATOM 800 C C . ASN A 1 94 ? 24.656 2.389 -33.245 1.00 94.38 94 ASN A C 1
ATOM 802 O O . ASN A 1 94 ? 25.462 2.241 -34.160 1.00 94.38 94 ASN A O 1
ATOM 806 N N . ASP A 1 95 ? 23.667 3.282 -33.323 1.00 94.06 95 ASP A N 1
ATOM 807 C CA . ASP A 1 95 ? 23.470 4.143 -34.493 1.00 94.06 95 ASP A CA 1
ATOM 808 C C . ASP A 1 95 ? 24.666 5.094 -34.708 1.00 94.06 95 ASP A C 1
ATOM 810 O O . ASP A 1 95 ? 25.063 5.335 -35.849 1.00 94.06 95 ASP A O 1
ATOM 814 N N . ALA A 1 96 ? 25.280 5.603 -33.634 1.00 92.31 96 ALA A N 1
ATOM 815 C CA . ALA A 1 96 ? 26.500 6.406 -33.712 1.00 92.31 96 ALA A CA 1
ATOM 816 C C . ALA A 1 96 ? 27.711 5.584 -34.188 1.00 92.31 96 ALA A C 1
ATOM 818 O O . ALA A 1 96 ? 28.430 6.029 -35.082 1.00 92.31 96 ALA A O 1
ATOM 819 N N . LEU A 1 97 ? 27.898 4.371 -33.655 1.00 92.50 97 LEU A N 1
ATOM 820 C CA . LEU A 1 97 ? 28.966 3.458 -34.080 1.00 92.50 97 LEU A CA 1
ATOM 821 C C . LEU A 1 97 ? 28.834 3.069 -35.555 1.00 92.50 97 LEU A C 1
ATOM 823 O O . LEU A 1 97 ? 29.825 3.072 -36.275 1.00 92.50 97 LEU A O 1
ATOM 827 N N . LYS A 1 98 ? 27.614 2.802 -36.039 1.00 91.44 98 LYS A N 1
ATOM 828 C CA . LYS A 1 98 ? 27.371 2.520 -37.462 1.00 91.44 98 LYS A CA 1
ATOM 829 C C . LYS A 1 98 ? 27.779 3.684 -38.355 1.00 91.44 98 LYS A C 1
ATOM 831 O O . LYS A 1 98 ? 28.455 3.461 -39.349 1.00 91.44 98 LYS A O 1
ATOM 836 N N . LYS A 1 99 ? 27.398 4.913 -37.990 1.00 89.06 99 LYS A N 1
ATOM 837 C CA . LYS A 1 99 ? 27.798 6.117 -38.736 1.00 89.06 99 LYS A CA 1
ATOM 838 C C . LYS A 1 99 ? 29.313 6.287 -38.757 1.00 89.06 99 LYS A C 1
ATOM 840 O O . LYS A 1 99 ? 29.858 6.613 -39.801 1.00 89.06 99 LYS A O 1
ATOM 845 N N . MET A 1 100 ? 29.971 6.054 -37.621 1.00 80.94 100 MET A N 1
ATOM 846 C CA . MET A 1 100 ? 31.426 6.113 -37.517 1.00 80.94 100 MET A CA 1
ATOM 847 C C . MET A 1 100 ? 32.077 5.077 -38.439 1.00 80.94 100 MET A C 1
ATOM 849 O O . MET A 1 100 ? 32.896 5.465 -39.261 1.00 80.94 100 MET A O 1
ATOM 853 N N . ASN A 1 101 ? 31.649 3.811 -38.390 1.00 79.06 101 ASN A N 1
ATOM 854 C CA . ASN A 1 101 ? 32.153 2.775 -39.299 1.00 79.06 101 ASN A CA 1
ATOM 855 C C . ASN A 1 101 ? 31.972 3.152 -40.773 1.00 79.06 101 ASN A C 1
ATOM 857 O O . ASN A 1 101 ? 32.913 3.021 -41.536 1.00 79.06 101 ASN A O 1
ATOM 861 N N . THR A 1 102 ? 30.809 3.679 -41.173 1.00 84.62 102 THR A N 1
ATOM 862 C CA . THR A 1 102 ? 30.589 4.091 -42.570 1.00 84.62 102 THR A CA 1
ATOM 863 C C . THR A 1 102 ? 31.536 5.209 -43.016 1.00 84.62 102 THR A C 1
ATOM 865 O O . THR A 1 102 ? 31.940 5.222 -44.170 1.00 84.62 102 THR A O 1
ATOM 868 N N . ILE A 1 103 ? 31.893 6.145 -42.129 1.00 77.38 103 ILE A N 1
ATOM 869 C CA . ILE A 1 103 ? 32.870 7.200 -42.442 1.00 77.38 103 ILE A CA 1
ATOM 870 C C . ILE A 1 103 ? 34.270 6.595 -42.610 1.00 77.38 103 ILE A C 1
ATOM 872 O O . ILE A 1 103 ? 34.924 6.877 -43.605 1.00 77.38 103 ILE A O 1
ATOM 876 N N . PHE A 1 104 ? 34.690 5.715 -41.693 1.00 72.75 104 PHE A N 1
ATOM 877 C CA . PHE A 1 104 ? 35.983 5.027 -41.800 1.00 72.75 104 PHE A CA 1
ATOM 878 C C . PHE A 1 104 ? 36.092 4.176 -43.070 1.00 72.75 104 PHE A C 1
ATOM 880 O O . PHE A 1 104 ? 37.113 4.248 -43.745 1.00 72.75 104 PHE A O 1
ATOM 887 N N . ASP A 1 105 ? 35.042 3.429 -43.428 1.00 78.00 105 ASP A N 1
ATOM 888 C CA . ASP A 1 105 ? 35.015 2.628 -44.658 1.00 78.00 105 ASP A CA 1
ATOM 889 C C . ASP A 1 105 ? 35.200 3.512 -45.911 1.00 78.00 105 ASP A C 1
ATOM 891 O O . ASP A 1 105 ? 35.897 3.122 -46.844 1.00 78.00 105 ASP A O 1
ATOM 895 N N . ILE A 1 106 ? 34.598 4.710 -45.949 1.00 73.19 106 ILE A N 1
ATOM 896 C CA . ILE A 1 106 ? 34.749 5.652 -47.074 1.00 73.19 106 ILE A CA 1
ATOM 897 C C . ILE A 1 106 ? 36.182 6.186 -47.149 1.00 73.19 106 ILE A C 1
ATOM 899 O O . ILE A 1 106 ? 36.775 6.150 -48.224 1.00 73.19 106 ILE A O 1
ATOM 903 N N . ASP A 1 107 ? 36.749 6.626 -46.025 1.00 74.38 107 ASP A N 1
ATOM 904 C CA . ASP A 1 107 ? 38.121 7.145 -45.976 1.00 74.38 107 ASP A CA 1
ATOM 905 C C . ASP A 1 107 ? 39.150 6.063 -46.378 1.00 74.38 107 ASP A C 1
ATOM 907 O O . ASP A 1 107 ? 40.147 6.350 -47.046 1.00 74.38 107 ASP A O 1
ATOM 911 N N . GLU A 1 108 ? 38.919 4.801 -45.994 1.00 71.06 108 GLU A N 1
ATOM 912 C CA . GLU A 1 108 ? 39.743 3.659 -46.412 1.00 71.06 108 GLU A CA 1
ATOM 913 C C . GLU A 1 108 ? 39.607 3.361 -47.912 1.00 71.06 108 GLU A C 1
ATOM 915 O O . GLU A 1 108 ? 40.610 3.088 -48.577 1.00 71.06 108 GLU A O 1
ATOM 920 N N . ILE A 1 109 ? 38.395 3.459 -48.471 1.00 72.31 109 ILE A N 1
ATOM 921 C CA . ILE A 1 109 ? 38.168 3.330 -49.918 1.00 72.31 109 ILE A CA 1
ATOM 922 C C . ILE A 1 109 ? 38.879 4.455 -50.683 1.00 72.31 109 ILE A C 1
ATOM 924 O O . ILE A 1 109 ? 39.508 4.183 -51.706 1.00 72.31 109 ILE A O 1
ATOM 928 N N . GLU A 1 110 ? 38.814 5.699 -50.202 1.00 73.12 110 GLU A N 1
ATOM 929 C CA . GLU A 1 110 ? 39.484 6.841 -50.834 1.00 73.12 110 GLU A CA 1
ATOM 930 C C . GLU A 1 110 ? 41.006 6.664 -50.853 1.00 73.12 110 GLU A C 1
ATOM 932 O O . GLU A 1 110 ? 41.618 6.799 -51.915 1.00 73.12 110 GLU A O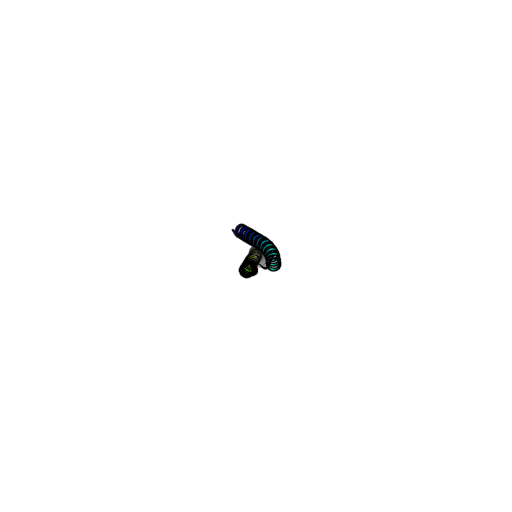 1
ATOM 937 N N . LYS A 1 111 ? 41.610 6.250 -49.732 1.00 80.31 111 LYS A N 1
ATOM 938 C CA . LYS A 1 111 ? 43.046 5.928 -49.680 1.00 80.31 111 LYS A CA 1
ATOM 939 C C . LYS A 1 111 ? 43.438 4.809 -50.634 1.00 80.31 111 LYS A C 1
ATOM 941 O O . LYS A 1 111 ? 44.430 4.936 -51.344 1.00 80.31 111 LYS A O 1
ATOM 946 N N . LEU A 1 112 ? 42.657 3.730 -50.698 1.00 74.62 112 LEU A N 1
ATOM 947 C CA . LEU A 1 112 ? 42.931 2.629 -51.623 1.00 74.62 112 LEU A CA 1
ATOM 948 C C . LEU A 1 112 ? 42.867 3.096 -53.087 1.00 74.62 112 LEU A C 1
ATOM 950 O O . LEU A 1 112 ? 43.662 2.657 -53.920 1.00 74.62 112 LEU A O 1
ATOM 954 N N . MET A 1 113 ? 41.929 3.988 -53.418 1.00 70.62 113 MET A N 1
ATOM 955 C CA . MET A 1 113 ? 41.838 4.578 -54.754 1.00 70.62 113 MET A CA 1
ATOM 956 C C . MET A 1 113 ? 43.036 5.478 -55.078 1.00 70.62 113 MET A C 1
ATOM 958 O O . MET A 1 113 ? 43.498 5.451 -56.219 1.00 70.62 113 MET A O 1
ATOM 962 N N . GLU A 1 114 ? 43.540 6.250 -54.114 1.00 76.94 114 GLU A N 1
ATOM 963 C CA . GLU A 1 114 ? 44.771 7.036 -54.270 1.00 76.94 114 GLU A CA 1
ATOM 964 C C . GLU A 1 114 ? 45.988 6.130 -54.484 1.00 76.94 114 GLU A C 1
ATOM 966 O O . GLU A 1 114 ? 46.670 6.275 -55.496 1.00 76.94 114 GLU A O 1
ATOM 971 N N . GLU A 1 115 ? 46.193 5.119 -53.636 1.00 72.88 115 GLU A N 1
ATOM 972 C CA . GLU A 1 115 ? 47.291 4.151 -53.778 1.00 72.88 115 GLU A CA 1
ATOM 973 C C . GLU A 1 115 ? 47.238 3.409 -55.125 1.00 72.88 115 GLU A C 1
ATOM 975 O O . GLU A 1 115 ? 48.265 3.177 -55.765 1.00 72.88 115 GLU A O 1
ATOM 980 N N . THR A 1 116 ? 46.036 3.063 -55.602 1.00 69.75 116 THR A N 1
ATOM 981 C CA . THR A 1 116 ? 45.854 2.399 -56.903 1.00 69.75 116 THR A CA 1
ATOM 982 C C . THR A 1 116 ? 46.173 3.334 -58.071 1.00 69.75 116 THR A C 1
ATOM 984 O O . THR A 1 116 ? 46.772 2.895 -59.054 1.00 69.75 116 THR A O 1
ATOM 987 N N . LYS A 1 117 ? 45.791 4.617 -57.985 1.00 69.88 117 LYS A N 1
ATOM 988 C CA . LYS A 1 117 ? 46.145 5.624 -58.998 1.00 69.88 117 LYS A CA 1
ATOM 989 C C . LYS A 1 117 ? 47.647 5.860 -59.036 1.00 69.88 117 LYS A C 1
ATOM 991 O O . LYS A 1 117 ? 48.228 5.784 -60.112 1.00 69.88 117 LYS A O 1
ATOM 996 N N . GLU A 1 118 ? 48.273 6.062 -57.880 1.00 69.88 118 GLU A N 1
ATOM 997 C CA . GLU A 1 118 ? 49.722 6.246 -57.786 1.00 69.88 118 GLU A CA 1
ATOM 998 C C . GLU A 1 118 ? 50.474 5.025 -58.330 1.00 69.88 118 GLU A C 1
ATOM 1000 O O . GLU A 1 118 ? 51.424 5.175 -59.096 1.00 69.88 118 GLU A O 1
ATOM 1005 N N . ALA A 1 119 ? 50.024 3.804 -58.019 1.00 67.50 119 ALA A N 1
ATOM 1006 C CA . ALA A 1 119 ? 50.623 2.582 -58.553 1.00 67.50 119 ALA A CA 1
ATOM 1007 C C . ALA A 1 119 ? 50.458 2.443 -60.081 1.00 67.50 119 ALA A C 1
ATOM 1009 O O . ALA A 1 119 ? 51.392 2.000 -60.757 1.00 67.50 119 ALA A O 1
ATOM 1010 N N . ALA A 1 120 ? 49.303 2.828 -60.635 1.00 67.50 120 ALA A N 1
ATOM 1011 C CA . ALA A 1 120 ? 49.061 2.830 -62.078 1.00 67.50 120 ALA A CA 1
ATOM 1012 C C . ALA A 1 120 ? 49.932 3.871 -62.803 1.00 67.50 120 ALA A C 1
ATOM 1014 O O . ALA A 1 120 ? 50.571 3.546 -63.804 1.00 67.50 120 ALA A O 1
ATOM 1015 N N . GLU A 1 121 ? 50.027 5.087 -62.260 1.00 65.62 121 GLU A N 1
ATOM 1016 C CA . GLU A 1 121 ? 50.888 6.156 -62.779 1.00 65.62 121 GLU A CA 1
ATOM 1017 C C . GLU A 1 121 ? 52.371 5.764 -62.709 1.00 65.62 121 GLU A C 1
ATOM 1019 O O . GLU A 1 121 ? 53.133 6.013 -63.645 1.00 65.62 121 GLU A O 1
ATOM 1024 N N . TYR A 1 122 ? 52.787 5.070 -61.645 1.00 63.62 122 TYR A N 1
ATOM 1025 C CA . TYR A 1 122 ? 54.147 4.549 -61.528 1.00 63.62 122 TYR A CA 1
ATOM 1026 C C . TYR A 1 122 ? 54.435 3.454 -62.562 1.00 63.62 122 TYR A C 1
ATOM 1028 O O . TYR A 1 122 ? 55.537 3.406 -63.105 1.00 63.62 122 TYR A O 1
ATOM 1036 N N . GLN A 1 123 ? 53.473 2.581 -62.879 1.00 55.94 123 GLN A N 1
ATOM 1037 C CA . GLN A 1 123 ? 53.608 1.590 -63.957 1.00 55.94 123 GLN A CA 1
ATOM 1038 C C . GLN A 1 123 ? 53.694 2.240 -65.340 1.00 55.94 123 GLN A C 1
ATOM 1040 O O . GLN A 1 123 ? 54.504 1.816 -66.161 1.00 55.94 123 GLN A O 1
ATOM 1045 N N . GLU A 1 124 ? 52.913 3.288 -65.586 1.00 59.97 124 GLU A N 1
ATOM 1046 C CA . GLU A 1 124 ? 52.949 4.042 -66.840 1.00 59.97 124 GLU A CA 1
ATOM 1047 C C . GLU A 1 124 ? 54.271 4.813 -67.007 1.00 59.97 124 GLU A C 1
ATOM 1049 O O . GLU A 1 124 ? 54.851 4.817 -68.091 1.00 59.97 124 GLU A O 1
ATOM 1054 N N . ALA A 1 125 ? 54.809 5.381 -65.922 1.00 58.91 125 ALA A N 1
ATOM 1055 C CA . ALA A 1 125 ? 56.092 6.088 -65.919 1.00 58.91 125 ALA A CA 1
ATOM 1056 C C . ALA A 1 125 ? 57.325 5.160 -65.902 1.00 58.91 125 ALA A C 1
ATOM 1058 O O . ALA A 1 125 ? 58.398 5.555 -66.363 1.00 58.91 125 ALA A O 1
ATOM 1059 N N . SER A 1 126 ? 57.203 3.944 -65.358 1.00 56.00 126 SER A N 1
ATOM 1060 C CA . SER A 1 126 ? 58.297 2.958 -65.278 1.00 56.00 126 SER A CA 1
ATOM 1061 C C . SER A 1 126 ? 58.353 1.993 -66.460 1.00 56.00 126 SER A C 1
ATOM 1063 O O . SER A 1 126 ? 59.355 1.292 -66.612 1.00 56.00 126 SER A O 1
ATOM 1065 N N . LEU A 1 127 ? 57.336 1.977 -67.328 1.00 51.66 127 LEU A N 1
ATOM 1066 C CA . LEU A 1 127 ? 57.453 1.375 -68.650 1.00 51.66 127 LEU A CA 1
ATOM 1067 C C . LEU A 1 127 ? 58.463 2.203 -69.457 1.00 51.66 127 LEU A C 1
ATOM 1069 O O . LEU A 1 127 ? 58.179 3.351 -69.804 1.00 51.66 127 LEU A O 1
ATOM 1073 N N . PRO A 1 128 ? 59.655 1.661 -69.773 1.00 52.94 128 PRO A N 1
ATOM 1074 C CA . PRO A 1 128 ? 60.605 2.387 -70.587 1.00 52.94 128 PRO A CA 1
ATOM 1075 C C . PRO A 1 128 ? 59.949 2.616 -71.943 1.00 52.94 128 PRO A C 1
ATOM 1077 O O . PRO A 1 128 ? 59.604 1.667 -72.653 1.00 52.94 128 PRO A O 1
ATOM 1080 N N . HIS A 1 129 ? 59.787 3.882 -72.322 1.00 54.03 129 HIS A N 1
ATOM 1081 C CA . HIS A 1 129 ? 59.637 4.216 -73.723 1.00 54.03 129 HIS A CA 1
ATOM 1082 C C . HIS A 1 129 ? 60.903 3.672 -74.393 1.00 54.03 129 HIS A C 1
ATOM 1084 O O . HIS A 1 129 ? 61.981 4.232 -74.221 1.00 54.03 129 HIS A O 1
ATOM 1090 N N . PHE A 1 130 ? 60.809 2.511 -75.041 1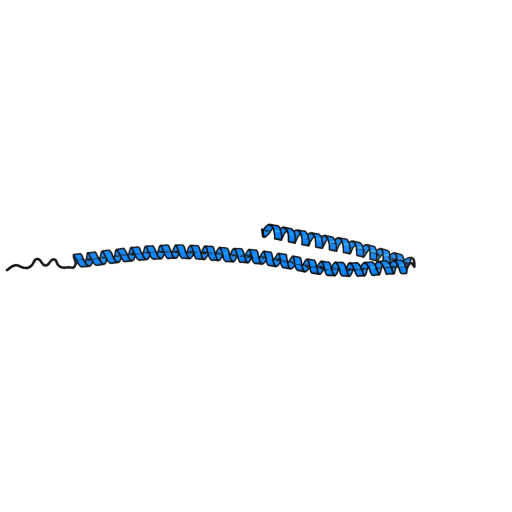.00 49.03 130 PHE A N 1
ATOM 1091 C CA . PHE A 1 130 ? 61.836 2.022 -75.945 1.00 49.03 130 PHE A CA 1
ATOM 1092 C C . PHE A 1 130 ? 61.623 2.777 -77.259 1.00 49.03 130 PHE A C 1
ATOM 1094 O O . PHE A 1 130 ? 60.765 2.364 -78.047 1.00 49.03 130 PHE A O 1
ATOM 1101 N N . PRO A 1 131 ? 62.353 3.874 -77.551 1.00 49.41 131 PRO A N 1
ATOM 1102 C CA . PRO A 1 131 ? 62.545 4.232 -78.938 1.00 49.41 131 PRO A CA 1
ATOM 1103 C C . PRO A 1 131 ? 63.319 3.057 -79.534 1.00 49.41 131 PRO A C 1
ATOM 1105 O O . PRO A 1 131 ? 64.439 2.764 -79.112 1.00 49.41 131 PRO A O 1
ATOM 1108 N N . GLY A 1 132 ? 62.688 2.310 -80.440 1.00 49.56 132 GLY A N 1
ATOM 1109 C CA . GLY A 1 132 ? 63.382 1.258 -81.168 1.00 49.56 132 GLY A CA 1
ATOM 1110 C C . GLY A 1 132 ? 64.659 1.846 -81.759 1.00 49.56 132 GLY A C 1
ATOM 1111 O O . GLY A 1 132 ? 64.581 2.814 -82.503 1.00 49.56 132 GLY A O 1
ATOM 1112 N N . PHE A 1 133 ? 65.822 1.306 -81.402 1.00 49.94 133 PHE A N 1
ATOM 1113 C CA . PHE A 1 133 ? 67.053 1.565 -82.145 1.00 49.94 133 PHE A CA 1
ATOM 1114 C C . PHE A 1 133 ? 66.965 0.670 -83.387 1.00 49.94 133 PHE A C 1
ATOM 1116 O O . PHE A 1 133 ? 67.042 -0.551 -83.260 1.00 49.94 133 PHE A O 1
ATOM 1123 N N . PHE A 1 134 ? 66.352 1.178 -84.466 1.00 44.28 134 PHE A N 1
ATOM 1124 C CA . PHE A 1 134 ? 66.978 1.842 -85.628 1.00 44.28 134 PHE A CA 1
ATOM 1125 C C . PHE A 1 134 ? 68.053 0.950 -86.270 1.00 44.28 134 PHE A C 1
ATOM 1127 O O . PHE A 1 134 ? 68.884 0.431 -85.529 1.00 44.28 134 PHE A O 1
ATOM 1134 N N . PRO A 1 135 ? 68.042 0.725 -87.602 1.00 61.91 135 PRO A N 1
ATOM 1135 C CA . PRO A 1 135 ? 69.105 -0.058 -88.223 1.00 61.91 135 PRO A CA 1
ATOM 1136 C C . PRO A 1 135 ? 70.471 0.612 -88.044 1.00 61.91 135 PRO A C 1
ATOM 1138 O O . PRO A 1 135 ? 70.530 1.863 -88.101 1.00 61.91 135 PRO A O 1
#

Sequence (135 aa):
MNSTLFQQLKTQRDKIKQFIRRKEKCMERERELARQLIKEGRKDRALLLLKKKRYQENVIEQTLRQLDNIDRMVHDLEFAEIQQRVVEGLRQGNDALKKMNTIFDIDEIEKLMEETKEAAEYQEASLPHFPGFFP

Secondary structure (DSSP, 8-state):
-HHHHHHHHHHHHHHHHHHHHHHHHHHHHHHHHHHHHHHTT-HHHHHHHHHHHHHHHHHHHHHHHHHHHHHHHHHHHHHHHHHHHHHHHHHHHHHHHHHHHHHHHHHHHHHHHHHHHHHHHHHHHHS--------

Organism: Necator americanus (NCBI:txid51031)